Protein AF-A0A8J7PMV4-F1 (afdb_monomer)

Foldseek 3Di:
DAAEDEDEPDDPLLVVLVVCLVVLNHQYYEYEEQADPCSCVSNVSVV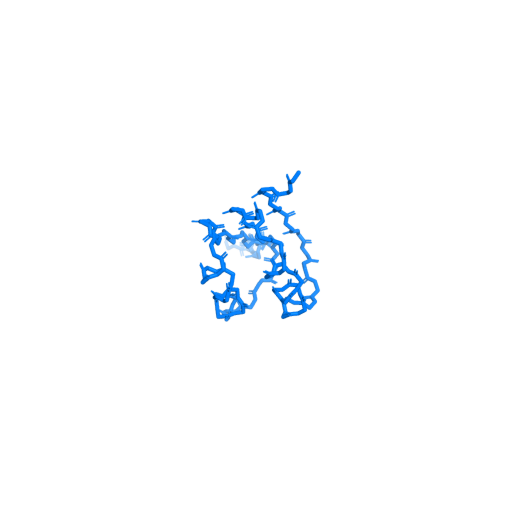VSHHNYYHYHYPDPPDDPPDD

Radius of gyration: 14.12 Å; Cα contacts (8 Å, |Δi|>4): 84; chains: 1; bounding box: 34×24×47 Å

Mean predicted aligned error: 6.84 Å

pLDDT: mean 83.57, std 15.37, range [38.81, 95.12]

Secondary structure (DSSP, 8-state):
---EEEEES-S-HHHHHHHHTT-TT--EEEEEES--TTHHHHHHHHHHTT--EEEEEE----------

Sequence (68 aa):
MLKNLILSETGDLSLLARTLISCKSLEKLTLIGDLPDNIFEIFLPLLDAGLKHFGTQIKKKPASILNF

Solvent-accessible surface area (backbone atoms only — not comparable to full-atom values): 4192 Å² total; per-residue (Å²): 133,64,38,70,46,78,47,64,71,74,76,68,57,61,63,48,36,63,57,51,53,72,43,75,58,35,36,32,42,33,44,34,28,94,72,63,94,60,51,62,69,56,44,42,66,34,48,79,59,56,38,75,40,83,46,79,43,73,65,72,72,85,81,70,92,66,89,126

Structure (mmCIF, N/CA/C/O backbone):
data_AF-A0A8J7PMV4-F1
#
_entry.id   AF-A0A8J7PMV4-F1
#
loop_
_atom_site.group_PDB
_atom_site.id
_atom_site.type_symbol
_atom_site.label_atom_id
_atom_site.label_alt_id
_atom_site.label_comp_id
_atom_site.label_asym_id
_atom_site.label_entity_id
_atom_site.label_seq_id
_atom_site.pdbx_PDB_ins_code
_atom_site.Cartn_x
_atom_site.Cartn_y
_atom_site.Cartn_z
_atom_site.occupancy
_atom_site.B_iso_or_equiv
_atom_site.auth_seq_id
_atom_site.auth_comp_id
_atom_site.auth_asym_id
_atom_site.auth_atom_id
_atom_site.pdbx_PDB_model_num
ATOM 1 N N . MET A 1 1 ? 2.838 0.564 17.772 1.00 77.75 1 MET A N 1
ATOM 2 C CA . MET A 1 1 ? 1.826 0.537 16.689 1.00 77.75 1 MET A CA 1
ATOM 3 C C . MET A 1 1 ? 2.449 1.081 15.416 1.00 77.75 1 MET A C 1
ATOM 5 O O . MET A 1 1 ? 3.102 2.117 15.486 1.00 77.75 1 MET A O 1
ATOM 9 N N . LEU A 1 2 ? 2.276 0.392 14.285 1.00 83.94 2 LEU A N 1
ATOM 10 C CA . LEU A 1 2 ? 2.793 0.831 12.986 1.00 83.94 2 LEU A CA 1
ATOM 11 C C . LEU A 1 2 ? 1.820 1.843 12.371 1.00 83.94 2 LEU A C 1
ATOM 13 O O . LEU A 1 2 ? 0.668 1.497 12.130 1.00 83.94 2 LEU A O 1
ATOM 17 N N . LYS A 1 3 ? 2.282 3.077 12.146 1.00 92.00 3 LYS A N 1
ATOM 18 C CA . LYS A 1 3 ? 1.466 4.167 11.578 1.00 92.00 3 LYS A CA 1
ATOM 19 C C . LYS A 1 3 ? 1.853 4.551 10.157 1.00 92.00 3 LYS A C 1
ATOM 21 O O . LYS A 1 3 ? 1.002 4.984 9.393 1.00 92.00 3 LYS A O 1
ATOM 26 N N . ASN A 1 4 ? 3.127 4.405 9.814 1.00 94.56 4 ASN A N 1
ATOM 27 C CA . ASN A 1 4 ? 3.669 4.790 8.519 1.00 94.56 4 ASN A CA 1
ATOM 28 C C . ASN A 1 4 ? 4.467 3.613 7.975 1.00 94.56 4 ASN A C 1
ATOM 30 O O . ASN A 1 4 ? 5.292 3.057 8.702 1.00 94.56 4 ASN A O 1
ATOM 34 N N . LEU A 1 5 ? 4.230 3.256 6.719 1.00 93.19 5 LEU A N 1
ATOM 35 C CA . LEU A 1 5 ? 4.925 2.173 6.046 1.00 93.19 5 LEU A CA 1
ATOM 36 C C . LEU A 1 5 ? 5.401 2.646 4.675 1.00 93.19 5 LEU A C 1
ATOM 38 O O . LEU A 1 5 ? 4.627 3.195 3.896 1.00 93.19 5 LEU A O 1
ATOM 42 N N . ILE A 1 6 ? 6.683 2.434 4.394 1.00 93.00 6 ILE A N 1
ATOM 43 C CA . ILE A 1 6 ? 7.282 2.682 3.085 1.00 93.00 6 ILE A CA 1
ATOM 44 C C . ILE A 1 6 ? 7.838 1.352 2.603 1.00 93.00 6 ILE A C 1
ATOM 46 O O . ILE A 1 6 ? 8.628 0.728 3.311 1.00 93.00 6 ILE A O 1
ATOM 50 N N . LEU A 1 7 ? 7.412 0.915 1.424 1.00 90.56 7 LEU A N 1
ATOM 51 C CA . LEU A 1 7 ? 7.858 -0.332 0.816 1.00 90.56 7 LEU A CA 1
ATOM 52 C C . LEU A 1 7 ? 8.455 -0.042 -0.553 1.00 90.56 7 LEU A C 1
ATOM 54 O O . LEU A 1 7 ? 7.875 0.698 -1.343 1.00 90.56 7 LEU A O 1
ATOM 58 N N . SER A 1 8 ? 9.611 -0.638 -0.816 1.00 88.62 8 SER A N 1
ATOM 59 C CA . SER A 1 8 ? 10.253 -0.646 -2.127 1.00 88.62 8 SER A CA 1
ATOM 60 C C . SER A 1 8 ? 10.210 -2.063 -2.679 1.00 88.62 8 SER A C 1
ATOM 62 O O . SER A 1 8 ? 10.382 -2.998 -1.904 1.00 88.62 8 SER A O 1
ATOM 64 N N . GLU A 1 9 ? 10.037 -2.213 -3.994 1.00 70.62 9 GLU A N 1
ATOM 65 C CA . GLU A 1 9 ? 10.097 -3.518 -4.683 1.00 70.62 9 GLU A CA 1
ATOM 66 C C . GLU A 1 9 ? 9.143 -4.548 -4.067 1.00 70.62 9 GLU A C 1
ATOM 68 O O . GLU A 1 9 ? 9.512 -5.614 -3.577 1.00 70.62 9 GLU A O 1
ATOM 73 N N . THR A 1 10 ? 7.870 -4.189 -4.063 1.00 69.94 10 THR A N 1
ATOM 74 C CA . THR A 1 10 ? 6.802 -5.051 -3.577 1.00 69.94 10 THR A CA 1
ATOM 75 C C . THR A 1 10 ? 6.507 -6.153 -4.587 1.00 69.94 10 THR A C 1
ATOM 77 O O . THR A 1 10 ? 6.272 -5.854 -5.754 1.00 69.94 10 THR A O 1
ATOM 80 N N . GLY A 1 11 ? 6.504 -7.407 -4.124 1.00 81.06 11 GLY A N 1
ATOM 81 C CA . GLY A 1 11 ? 6.086 -8.573 -4.906 1.00 81.06 11 GLY A CA 1
ATOM 82 C C . GLY A 1 11 ? 4.578 -8.575 -5.172 1.00 81.06 11 GLY A C 1
ATOM 83 O O . GLY A 1 11 ? 4.049 -7.690 -5.833 1.00 81.06 11 GLY A O 1
ATOM 84 N N . ASP A 1 12 ? 3.855 -9.563 -4.644 1.00 90.56 12 ASP A N 1
ATOM 85 C CA . ASP A 1 12 ? 2.398 -9.618 -4.803 1.00 90.56 12 ASP A CA 1
ATOM 86 C C . ASP A 1 12 ? 1.705 -8.483 -4.022 1.00 90.56 12 ASP A C 1
ATOM 88 O O . ASP A 1 12 ? 1.505 -8.539 -2.804 1.00 90.56 12 ASP A O 1
ATOM 92 N N . LEU A 1 13 ? 1.330 -7.435 -4.756 1.00 91.00 13 LEU A N 1
ATOM 93 C CA . LEU A 1 13 ? 0.636 -6.253 -4.251 1.00 91.00 13 LEU A CA 1
ATOM 94 C C . LEU A 1 13 ? -0.753 -6.573 -3.684 1.00 91.00 13 LEU A C 1
ATOM 96 O O . LEU A 1 13 ? -1.188 -5.920 -2.735 1.00 91.00 13 LEU A O 1
ATOM 100 N N . SER A 1 14 ? -1.433 -7.591 -4.217 1.00 90.94 14 SER A N 1
ATOM 101 C CA . SER A 1 14 ? -2.763 -7.992 -3.746 1.00 90.94 14 SER A CA 1
ATOM 102 C C . SER A 1 14 ? -2.669 -8.668 -2.382 1.00 90.94 14 SER A C 1
ATOM 104 O O . SER A 1 14 ? -3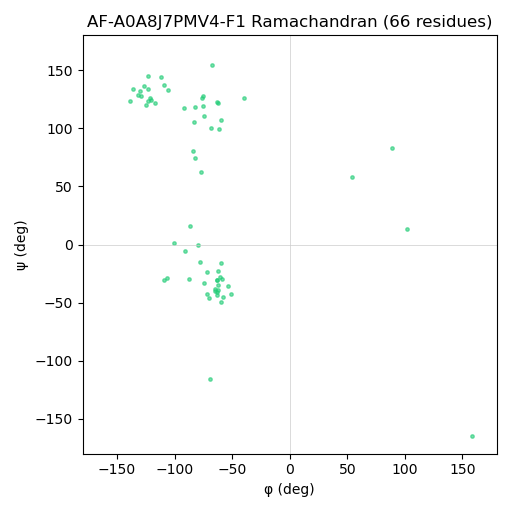.457 -8.380 -1.475 1.00 90.94 14 SER A O 1
ATOM 106 N N . LEU A 1 15 ? -1.672 -9.540 -2.209 1.00 91.75 15 LEU A N 1
ATOM 107 C CA . LEU A 1 15 ? -1.378 -10.154 -0.915 1.00 91.75 15 LEU A CA 1
ATOM 108 C C . LEU A 1 15 ? -0.952 -9.100 0.115 1.00 91.75 15 LEU A C 1
ATOM 110 O O . LEU A 1 15 ? -1.393 -9.139 1.270 1.00 91.75 15 LEU A O 1
ATOM 114 N N . LEU A 1 16 ? -0.134 -8.134 -0.306 1.00 92.00 16 LEU A N 1
ATOM 115 C CA . LEU A 1 16 ? 0.271 -7.019 0.540 1.00 92.00 16 LEU A CA 1
ATOM 116 C C . LEU A 1 16 ? -0.942 -6.207 1.013 1.00 92.00 16 LEU A C 1
ATOM 118 O O . LEU A 1 16 ? -1.089 -5.994 2.216 1.00 92.00 16 LEU A O 1
ATOM 122 N N . ALA A 1 17 ? -1.838 -5.811 0.107 1.00 91.69 17 ALA A N 1
ATOM 123 C CA . ALA A 1 17 ? -3.042 -5.062 0.458 1.00 91.69 17 ALA A CA 1
ATOM 124 C C . ALA A 1 17 ? -3.916 -5.819 1.477 1.00 91.69 17 ALA A C 1
ATOM 126 O O . ALA A 1 17 ? -4.315 -5.255 2.498 1.00 91.69 17 ALA A O 1
ATOM 127 N N . ARG A 1 18 ? -4.129 -7.128 1.271 1.00 91.88 18 ARG A N 1
ATOM 128 C CA . ARG A 1 18 ? -4.857 -7.993 2.222 1.00 91.88 18 ARG A CA 1
ATOM 129 C C . ARG A 1 18 ? -4.176 -8.098 3.583 1.00 91.88 18 ARG A C 1
ATOM 131 O O . ARG A 1 18 ? -4.852 -8.196 4.601 1.00 91.88 18 ARG A O 1
ATOM 138 N N . THR A 1 19 ? -2.851 -8.080 3.621 1.00 91.12 19 THR A N 1
ATOM 139 C CA . THR A 1 19 ? -2.107 -8.107 4.886 1.00 91.12 19 THR A CA 1
ATOM 140 C C . THR A 1 19 ? -2.272 -6.781 5.625 1.00 91.12 19 THR A C 1
ATOM 142 O O . THR A 1 19 ? -2.588 -6.751 6.816 1.00 91.12 19 THR A O 1
ATOM 145 N N . LEU A 1 20 ? -2.124 -5.671 4.903 1.00 92.38 20 LEU A N 1
ATOM 146 C CA . LEU A 1 20 ? -2.184 -4.328 5.468 1.00 92.38 20 LEU A CA 1
ATOM 147 C C . LE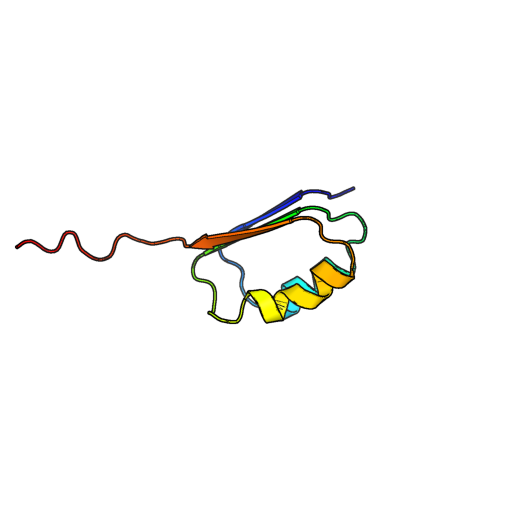U A 1 20 ? -3.595 -3.904 5.886 1.00 92.38 20 LEU A C 1
ATOM 149 O O . LEU A 1 20 ? -3.714 -3.096 6.802 1.00 92.38 20 LEU A O 1
ATOM 153 N N . ILE A 1 21 ? -4.658 -4.482 5.316 1.00 91.00 21 ILE A N 1
ATOM 154 C CA . ILE A 1 21 ? -6.036 -4.201 5.760 1.00 91.00 21 ILE A CA 1
ATOM 155 C C . ILE A 1 21 ? -6.268 -4.591 7.230 1.00 91.00 21 ILE A C 1
ATOM 157 O O . ILE A 1 21 ? -7.079 -3.988 7.929 1.00 91.00 21 ILE A O 1
ATOM 161 N N . SER A 1 22 ? -5.517 -5.580 7.728 1.00 90.12 22 SER A N 1
ATOM 162 C CA . SER A 1 22 ? -5.573 -6.001 9.132 1.00 90.12 22 SER A CA 1
ATOM 163 C C . SER A 1 22 ? -4.800 -5.048 10.055 1.00 90.12 22 SER A C 1
ATOM 165 O O . SER A 1 22 ? -4.995 -5.055 11.273 1.00 90.12 22 SER A O 1
ATOM 167 N N . CYS A 1 23 ? -3.942 -4.186 9.501 1.00 90.81 23 CYS A N 1
ATOM 168 C CA . CYS A 1 23 ? -3.172 -3.195 10.245 1.00 90.81 23 CYS A CA 1
ATOM 169 C C . CYS A 1 23 ? -4.011 -1.941 10.536 1.00 90.81 23 CYS A C 1
ATOM 171 O O . CYS A 1 23 ? -3.770 -0.876 9.974 1.00 90.81 23 CYS A O 1
ATOM 173 N N . LYS A 1 24 ? -4.945 -2.032 11.491 1.00 86.12 24 LYS A N 1
ATOM 174 C CA . LYS A 1 24 ? -5.863 -0.928 11.852 1.00 86.12 24 LYS A CA 1
ATOM 175 C C . LYS A 1 24 ? -5.197 0.369 12.331 1.00 86.12 24 LYS A C 1
ATOM 177 O O . LYS A 1 24 ? -5.857 1.396 12.419 1.00 86.12 24 LYS A O 1
ATOM 182 N N . SER A 1 25 ? -3.916 0.328 12.695 1.00 92.44 25 SER A N 1
ATOM 183 C CA . SER A 1 25 ? -3.163 1.520 13.102 1.00 92.44 25 SER A CA 1
ATOM 184 C C . SER A 1 25 ? -2.446 2.221 11.948 1.00 92.44 25 SER A C 1
ATOM 186 O O . SER A 1 25 ? -1.815 3.250 12.193 1.00 92.44 25 SER A O 1
ATOM 188 N N . LEU A 1 26 ? -2.467 1.657 10.735 1.00 93.62 26 LEU A N 1
ATOM 189 C CA . LEU A 1 26 ? -1.738 2.192 9.591 1.00 93.62 26 LEU A CA 1
ATOM 190 C C . LEU A 1 26 ? -2.450 3.434 9.046 1.00 93.62 26 LEU A C 1
ATOM 192 O O . LEU A 1 26 ? -3.586 3.371 8.595 1.00 93.62 26 LEU A O 1
ATOM 196 N N . GLU A 1 27 ? -1.759 4.568 9.069 1.00 95.12 27 GLU A N 1
ATOM 197 C CA . GLU A 1 27 ? -2.288 5.855 8.615 1.00 95.12 27 GLU A CA 1
ATOM 198 C C . GLU A 1 27 ? -1.677 6.277 7.271 1.00 95.12 27 GLU A C 1
ATOM 200 O O . GLU A 1 27 ? -2.326 6.995 6.508 1.00 95.12 27 GLU A O 1
ATOM 205 N N . LYS A 1 28 ? -0.441 5.851 6.967 1.00 94.94 28 LYS A N 1
ATOM 206 C CA . LYS A 1 28 ? 0.279 6.222 5.738 1.00 94.94 28 LYS A CA 1
ATOM 207 C C . LYS A 1 28 ? 0.979 5.032 5.093 1.00 94.94 28 LYS A C 1
ATOM 209 O O . LYS A 1 28 ? 1.705 4.305 5.774 1.00 94.94 28 LYS A O 1
ATOM 214 N N . LEU A 1 29 ? 0.827 4.899 3.779 1.00 94.31 29 LEU A N 1
ATOM 215 C CA . LEU A 1 29 ? 1.505 3.904 2.953 1.00 94.31 29 LEU A CA 1
ATOM 216 C C . LEU A 1 29 ? 2.154 4.587 1.749 1.00 94.31 29 LEU A C 1
ATOM 218 O O . LEU A 1 29 ? 1.474 5.288 1.004 1.00 94.31 29 LEU A O 1
ATOM 222 N N . THR A 1 30 ? 3.444 4.337 1.538 1.00 94.06 30 THR A N 1
ATOM 223 C CA . THR A 1 30 ? 4.159 4.739 0.322 1.00 94.06 30 THR A CA 1
ATOM 224 C C . THR A 1 30 ? 4.742 3.513 -0.365 1.00 94.06 30 THR A C 1
ATOM 226 O O . THR A 1 30 ? 5.499 2.767 0.255 1.00 94.06 30 THR A O 1
ATOM 229 N N . LEU A 1 31 ? 4.429 3.327 -1.645 1.00 92.56 31 LEU A N 1
ATOM 230 C CA . LEU A 1 31 ? 4.998 2.271 -2.480 1.00 92.56 31 LEU A CA 1
ATOM 231 C C . LEU A 1 31 ? 6.009 2.858 -3.459 1.00 92.56 31 LEU A C 1
ATOM 233 O O . LEU A 1 31 ? 5.736 3.869 -4.106 1.00 92.56 31 LEU A O 1
ATOM 237 N N . ILE A 1 32 ? 7.175 2.232 -3.562 1.00 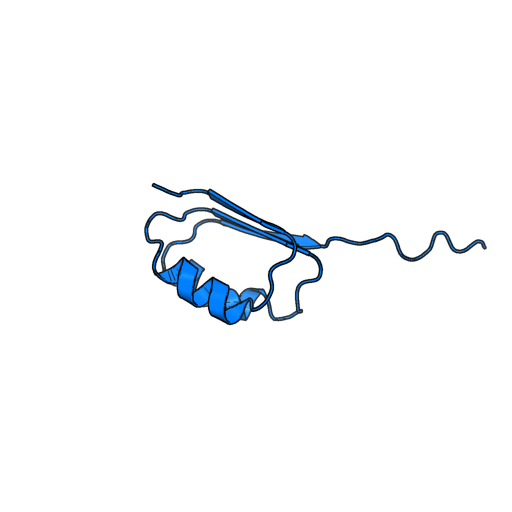91.06 32 ILE A N 1
ATOM 238 C CA . ILE A 1 32 ? 8.271 2.660 -4.428 1.00 91.06 32 ILE A CA 1
ATOM 239 C C . ILE A 1 32 ? 8.629 1.512 -5.369 1.00 91.06 32 ILE A C 1
ATOM 241 O O . ILE A 1 32 ? 8.968 0.418 -4.918 1.00 91.06 32 ILE A O 1
ATOM 245 N N 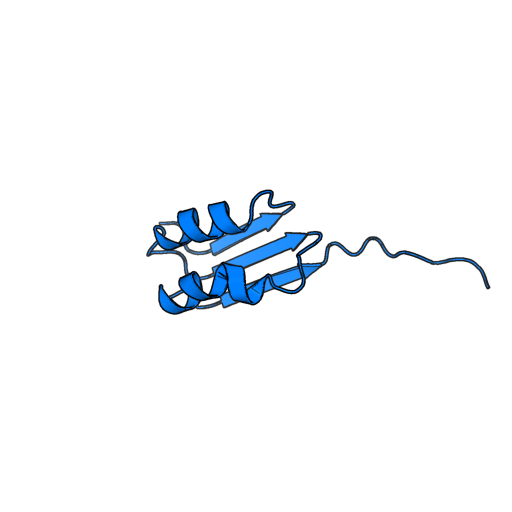. GLY A 1 33 ? 8.594 1.738 -6.677 1.00 87.69 33 GLY A N 1
ATOM 246 C CA . GLY A 1 33 ? 8.941 0.679 -7.623 1.00 87.69 33 GLY A CA 1
ATOM 247 C C . GLY A 1 33 ? 8.374 0.877 -9.013 1.00 87.69 33 GLY A C 1
ATOM 248 O O . GLY A 1 33 ? 7.949 1.975 -9.374 1.00 87.69 33 GLY A O 1
ATOM 249 N N . ASP A 1 34 ? 8.408 -0.209 -9.773 1.00 85.75 34 ASP A N 1
ATOM 250 C CA . ASP A 1 34 ? 7.599 -0.370 -10.972 1.00 85.75 34 ASP A CA 1
ATOM 251 C C . ASP A 1 34 ? 6.220 -0.862 -10.519 1.00 85.75 34 ASP A C 1
ATOM 253 O O . ASP A 1 34 ? 6.086 -1.973 -10.004 1.00 85.75 34 ASP A O 1
ATOM 257 N N . LEU A 1 35 ? 5.235 0.032 -10.552 1.00 86.62 35 LEU A N 1
ATOM 258 C CA . LEU A 1 35 ? 3.898 -0.212 -10.019 1.00 86.62 35 LEU A CA 1
ATOM 259 C C . LEU A 1 35 ? 2.929 -0.341 -11.194 1.00 86.62 35 LEU A C 1
ATOM 261 O O . LEU A 1 35 ? 3.019 0.462 -12.122 1.00 86.62 35 LEU A O 1
ATOM 265 N N . PRO A 1 36 ? 1.998 -1.306 -11.163 1.00 87.69 36 PRO A N 1
ATOM 266 C CA . PRO A 1 36 ? 1.021 -1.461 -12.229 1.00 87.69 36 PRO A CA 1
ATOM 267 C C . PRO A 1 36 ? 0.050 -0.274 -12.259 1.00 87.69 36 PRO A C 1
ATOM 269 O O . PRO A 1 36 ? -0.226 0.345 -11.229 1.00 87.69 36 PRO A O 1
ATOM 272 N N . ASP A 1 37 ? -0.530 -0.001 -13.427 1.00 86.88 37 ASP A N 1
ATOM 273 C CA . ASP A 1 37 ? -1.462 1.121 -13.621 1.00 86.88 37 ASP A CA 1
ATOM 274 C C . ASP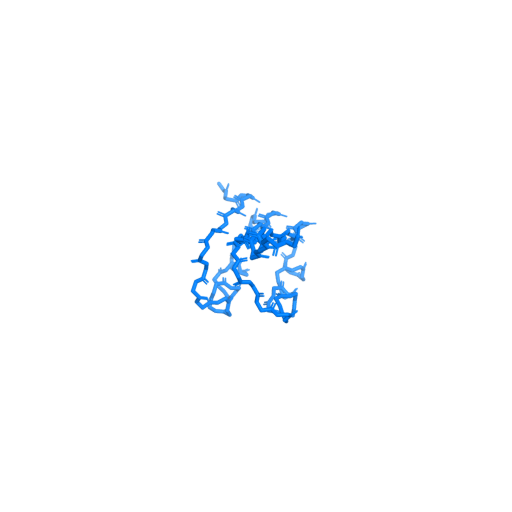 A 1 37 ? -2.689 1.046 -12.693 1.00 86.88 37 ASP A C 1
ATOM 276 O O . ASP A 1 37 ? -3.222 2.068 -12.264 1.00 86.88 37 ASP A O 1
ATOM 280 N N . ASN A 1 38 ? -3.104 -0.167 -12.312 1.00 90.12 38 ASN A N 1
ATOM 281 C CA . ASN A 1 38 ? -4.230 -0.410 -11.410 1.00 90.12 38 ASN A CA 1
ATOM 282 C C . ASN A 1 38 ? -3.853 -0.393 -9.915 1.00 90.12 38 ASN A C 1
ATOM 284 O O . ASN A 1 38 ? -4.629 -0.860 -9.079 1.00 90.12 38 ASN A O 1
ATOM 288 N N . ILE A 1 39 ? -2.685 0.145 -9.539 1.00 90.88 39 ILE A N 1
ATOM 289 C CA . ILE A 1 39 ? -2.219 0.164 -8.144 1.00 90.88 39 ILE A CA 1
ATOM 290 C C . ILE A 1 39 ? -3.245 0.775 -7.179 1.00 90.88 39 ILE A C 1
ATOM 292 O O . ILE A 1 39 ? -3.402 0.302 -6.056 1.00 90.88 39 ILE A O 1
ATOM 296 N N . PHE A 1 40 ? -3.982 1.797 -7.612 1.00 89.69 40 PHE A N 1
ATOM 297 C CA . PHE A 1 40 ? -4.992 2.438 -6.776 1.00 89.69 40 PHE A CA 1
ATOM 298 C C . PHE A 1 40 ? -6.153 1.491 -6.441 1.00 89.69 40 PHE A C 1
ATOM 300 O O . PHE A 1 40 ? -6.597 1.452 -5.298 1.00 89.69 40 PHE A O 1
ATOM 307 N N . GLU A 1 41 ? -6.599 0.678 -7.401 1.00 93.06 41 GLU A N 1
ATOM 308 C CA . GLU A 1 41 ? -7.673 -0.303 -7.200 1.00 93.06 41 GLU A CA 1
ATOM 309 C C . GLU A 1 41 ? -7.256 -1.395 -6.211 1.00 93.06 41 GLU A C 1
ATOM 311 O O . GLU A 1 41 ? -8.044 -1.798 -5.357 1.00 93.06 41 GLU A O 1
ATOM 316 N N . ILE A 1 42 ? -5.991 -1.826 -6.273 1.00 92.69 42 ILE A N 1
ATOM 317 C CA . ILE A 1 42 ? -5.440 -2.843 -5.368 1.00 92.69 42 ILE A CA 1
ATOM 318 C C . ILE A 1 42 ? -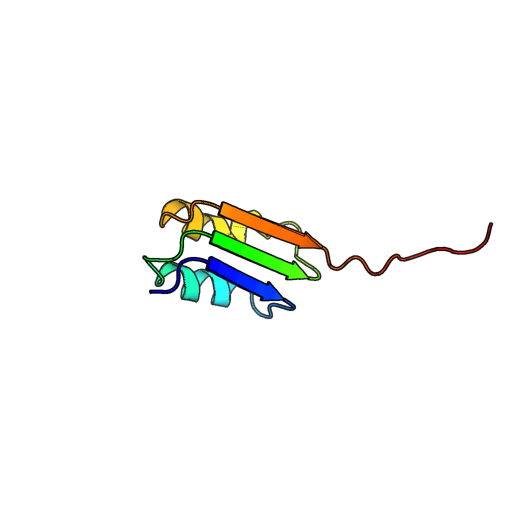5.478 -2.363 -3.907 1.00 92.69 42 ILE A C 1
ATOM 320 O O . ILE A 1 42 ? -5.776 -3.149 -3.006 1.00 92.69 42 ILE A O 1
ATOM 324 N N . PHE A 1 43 ? -5.195 -1.078 -3.663 1.00 92.75 43 PHE A N 1
ATOM 325 C CA . PHE A 1 43 ? -5.116 -0.502 -2.313 1.00 92.75 43 PHE A CA 1
ATOM 326 C C . PHE A 1 43 ? -6.362 0.285 -1.886 1.00 92.75 43 PHE A C 1
ATOM 328 O O . PHE A 1 43 ? -6.407 0.762 -0.751 1.00 92.75 43 PHE A O 1
ATOM 335 N N . LEU A 1 44 ? -7.398 0.357 -2.727 1.00 91.44 44 LEU A N 1
ATOM 336 C CA . LEU A 1 44 ? -8.681 0.984 -2.400 1.00 91.44 44 LEU A CA 1
ATOM 337 C C . LEU A 1 44 ? -9.278 0.472 -1.072 1.00 91.44 44 LEU A C 1
ATOM 339 O O . LEU A 1 44 ? -9.653 1.305 -0.246 1.00 91.44 44 LEU A O 1
ATOM 343 N N . PRO A 1 45 ? -9.258 -0.844 -0.760 1.00 92.25 45 PRO A N 1
ATOM 344 C CA . PRO A 1 45 ? -9.786 -1.340 0.513 1.00 92.25 45 PRO A CA 1
ATOM 345 C C . PRO A 1 45 ? -9.057 -0.805 1.755 1.00 92.25 45 PRO A C 1
ATOM 347 O O . PRO A 1 45 ? -9.619 -0.814 2.848 1.00 92.25 45 PRO A O 1
ATOM 350 N N . LEU A 1 46 ? -7.802 -0.350 1.628 1.00 90.69 46 LEU A N 1
ATOM 351 C CA . LEU A 1 46 ? -7.093 0.270 2.750 1.00 90.69 46 LEU A CA 1
ATOM 352 C C . LEU A 1 46 ? -7.601 1.686 3.024 1.00 90.69 46 LEU A C 1
ATOM 354 O O . LEU A 1 46 ? -7.610 2.100 4.182 1.00 90.69 46 LEU A O 1
ATOM 358 N N . LEU A 1 47 ? -8.011 2.421 1.987 1.00 87.44 47 LEU A N 1
ATOM 359 C CA . LEU A 1 47 ? -8.624 3.741 2.150 1.00 87.44 47 LEU A CA 1
ATOM 360 C C . LEU A 1 47 ? -9.938 3.605 2.927 1.00 87.44 47 LEU A C 1
ATOM 362 O O . LEU A 1 47 ? -10.136 4.316 3.913 1.00 87.44 47 LEU A O 1
ATOM 366 N N . ASP A 1 48 ? -10.751 2.602 2.585 1.00 87.50 48 ASP A N 1
ATOM 367 C CA . ASP A 1 48 ? -11.974 2.261 3.327 1.00 87.50 48 ASP A CA 1
ATOM 368 C C . ASP A 1 48 ? -11.680 1.816 4.771 1.00 87.50 48 ASP A C 1
ATOM 370 O O . ASP A 1 48 ? -12.465 2.065 5.687 1.00 87.50 48 ASP A O 1
ATOM 374 N N . ALA A 1 49 ? -10.520 1.193 5.002 1.00 88.12 49 ALA A N 1
ATOM 375 C CA . ALA A 1 49 ? -10.065 0.770 6.326 1.00 88.12 49 ALA A CA 1
ATOM 376 C C . ALA A 1 49 ? -9.454 1.904 7.179 1.00 88.12 49 ALA A C 1
ATOM 378 O O . ALA A 1 49 ? -9.063 1.656 8.324 1.00 88.12 49 ALA A O 1
ATOM 379 N N . GLY A 1 50 ? -9.385 3.138 6.665 1.00 88.38 50 GLY A N 1
ATOM 380 C CA . GLY A 1 50 ? -8.918 4.314 7.408 1.00 88.38 50 GLY A CA 1
ATOM 381 C C . GLY A 1 50 ? -7.484 4.757 7.107 1.00 88.38 50 GLY A C 1
ATOM 382 O O . GLY A 1 50 ? -6.937 5.586 7.845 1.00 88.38 50 GLY A O 1
ATOM 383 N N . LEU A 1 51 ? -6.869 4.249 6.034 1.00 92.75 51 LEU A N 1
ATOM 384 C CA . LEU A 1 51 ? -5.608 4.781 5.526 1.00 92.75 51 LEU A CA 1
ATOM 385 C C . LEU A 1 51 ? -5.816 6.237 5.085 1.00 92.75 51 LEU A C 1
ATOM 387 O O . LEU A 1 51 ? -6.628 6.532 4.213 1.00 92.75 51 LEU A O 1
ATOM 391 N N . LYS A 1 52 ? -5.060 7.161 5.679 1.00 92.94 52 LYS A N 1
ATOM 392 C CA . LYS A 1 52 ? -5.207 8.604 5.433 1.00 92.94 52 LYS A CA 1
ATOM 393 C C . LYS A 1 52 ? -4.386 9.084 4.245 1.00 92.94 52 LYS A C 1
ATOM 395 O O . LYS A 1 52 ? -4.736 10.076 3.614 1.00 92.94 52 LYS A O 1
ATOM 400 N N . HIS A 1 53 ? -3.262 8.423 3.978 1.00 92.25 53 HIS A N 1
ATOM 401 C CA . HIS A 1 53 ? -2.349 8.811 2.912 1.00 92.25 53 HIS A CA 1
ATOM 402 C C . HIS A 1 53 ? -1.835 7.586 2.161 1.00 92.25 53 HIS A C 1
ATOM 404 O O . HIS A 1 53 ? -1.202 6.709 2.753 1.00 92.25 53 HIS A O 1
ATOM 410 N N . PHE A 1 54 ? -2.056 7.578 0.849 1.00 92.25 54 PHE A N 1
ATOM 411 C CA . PHE A 1 54 ? -1.474 6.619 -0.079 1.00 92.25 54 PHE A CA 1
ATOM 412 C C . PHE A 1 54 ? -0.575 7.361 -1.069 1.00 92.25 54 PHE A C 1
ATOM 414 O O . PHE A 1 54 ? -1.018 8.295 -1.735 1.00 92.25 54 PHE A O 1
ATOM 421 N N . GLY A 1 55 ? 0.698 6.982 -1.119 1.00 91.38 55 GLY A N 1
ATOM 422 C CA . GLY A 1 55 ? 1.696 7.570 -2.000 1.00 91.38 55 GLY A CA 1
ATOM 423 C C . GLY A 1 55 ? 2.345 6.520 -2.889 1.00 91.38 55 GLY A C 1
ATOM 424 O O . GLY A 1 55 ? 2.600 5.394 -2.467 1.00 91.38 55 GLY A O 1
ATOM 425 N N . THR A 1 56 ? 2.675 6.911 -4.111 1.00 89.06 56 THR A N 1
ATOM 426 C CA . THR A 1 56 ? 3.431 6.083 -5.051 1.00 89.06 56 THR A CA 1
ATOM 427 C C . THR A 1 56 ? 4.635 6.863 -5.551 1.00 89.06 56 THR A C 1
ATOM 429 O O . THR A 1 56 ? 4.513 8.039 -5.897 1.00 89.06 56 THR A O 1
ATOM 432 N N . GLN A 1 57 ? 5.795 6.222 -5.617 1.00 88.00 57 GLN A N 1
ATOM 433 C CA . GLN A 1 57 ? 6.981 6.769 -6.264 1.00 88.00 57 GLN A CA 1
ATOM 434 C C . GLN A 1 57 ? 7.469 5.774 -7.305 1.00 88.00 57 GLN A C 1
ATOM 436 O O . GLN A 1 57 ? 7.816 4.636 -6.994 1.00 88.00 57 GLN A O 1
ATOM 441 N N . ILE A 1 58 ? 7.502 6.209 -8.559 1.00 77.81 58 ILE A N 1
ATOM 442 C CA . ILE A 1 58 ? 8.004 5.366 -9.635 1.00 77.81 58 ILE A CA 1
ATOM 443 C C . ILE A 1 58 ? 9.523 5.356 -9.527 1.00 77.81 58 ILE A C 1
ATOM 445 O O . ILE A 1 58 ? 10.158 6.416 -9.552 1.00 77.81 58 ILE A O 1
ATOM 449 N N . LYS A 1 59 ? 10.123 4.169 -9.456 1.00 68.25 59 LYS A N 1
ATOM 450 C CA . LYS A 1 59 ? 11.578 4.013 -9.555 1.00 68.25 59 LYS A CA 1
ATOM 451 C C . LYS A 1 59 ? 11.966 4.154 -11.033 1.00 68.25 59 LYS A C 1
ATOM 453 O O . LYS A 1 59 ? 12.426 3.205 -11.656 1.00 68.25 59 LYS A O 1
ATOM 458 N N . LYS A 1 60 ? 11.723 5.324 -11.644 1.00 57.41 60 LYS A N 1
ATOM 459 C CA . LYS A 1 60 ? 12.192 5.598 -13.008 1.00 57.41 60 LYS A CA 1
ATOM 460 C C . LYS A 1 60 ? 13.711 5.474 -12.993 1.00 57.41 60 LYS A C 1
ATOM 462 O O . LYS A 1 60 ? 14.409 6.363 -12.512 1.00 57.41 60 LYS A O 1
ATOM 467 N N . LYS A 1 61 ? 14.235 4.397 -13.5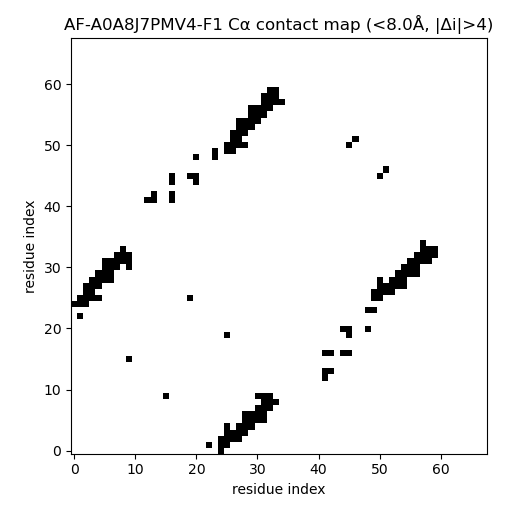76 1.00 49.91 61 LYS A N 1
ATOM 468 C CA . LYS A 1 61 ? 15.536 4.485 -14.232 1.00 49.91 61 LYS A CA 1
ATOM 469 C C . LYS A 1 61 ? 15.316 5.486 -15.373 1.00 49.91 61 LYS A C 1
ATOM 471 O O . LYS A 1 61 ? 14.385 5.265 -16.149 1.00 49.91 61 LYS A O 1
ATOM 476 N N . PRO A 1 62 ? 16.055 6.602 -15.469 1.00 44.12 62 PRO A N 1
ATOM 477 C CA . PRO A 1 62 ? 15.948 7.464 -16.635 1.00 44.12 62 PRO A CA 1
ATOM 478 C C . PRO A 1 62 ? 16.362 6.630 -17.850 1.00 44.12 62 PRO A C 1
ATOM 480 O O . PRO A 1 62 ? 17.541 6.368 -18.076 1.00 44.12 62 PRO A O 1
ATOM 483 N N . ALA A 1 63 ? 15.375 6.128 -18.586 1.00 51.25 63 ALA A N 1
ATOM 484 C CA . ALA A 1 63 ? 15.588 5.575 -19.902 1.00 51.25 63 ALA A CA 1
ATOM 485 C C . ALA A 1 63 ? 15.807 6.777 -20.822 1.00 51.25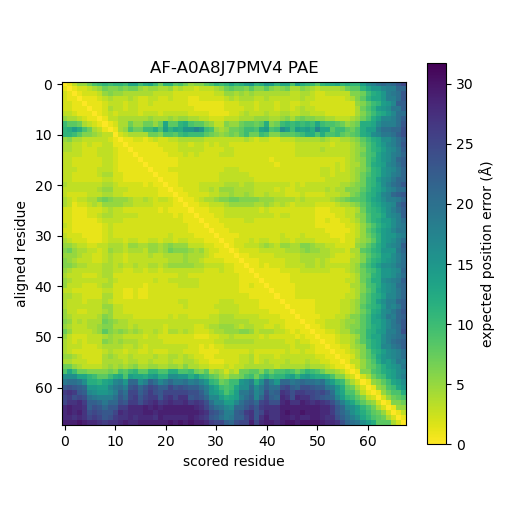 63 ALA A C 1
ATOM 487 O O . ALA A 1 63 ? 14.875 7.534 -21.081 1.00 51.25 63 ALA A O 1
ATOM 488 N N . SER A 1 64 ? 17.042 6.922 -21.301 1.00 51.62 64 SER A N 1
ATOM 489 C CA . SER A 1 64 ? 17.451 7.826 -22.384 1.00 51.62 64 SER A CA 1
ATOM 490 C C . SER A 1 64 ? 17.855 9.253 -21.976 1.00 51.62 64 SER A C 1
ATOM 492 O O . SER A 1 64 ? 17.126 10.213 -22.188 1.00 51.62 64 SER A O 1
ATOM 494 N N . ILE A 1 65 ? 19.112 9.421 -21.552 1.00 48.97 65 ILE A N 1
ATOM 495 C CA . ILE A 1 65 ? 19.996 10.288 -22.348 1.00 48.97 65 ILE A CA 1
ATOM 496 C C . ILE A 1 65 ? 20.524 9.364 -23.452 1.00 48.97 65 ILE A C 1
ATOM 498 O O . ILE A 1 65 ? 21.562 8.727 -23.304 1.00 48.97 65 ILE A O 1
ATOM 502 N N . LEU A 1 66 ? 19.717 9.155 -24.493 1.00 42.88 66 LEU A N 1
ATOM 503 C CA . LEU A 1 66 ? 20.222 8.652 -25.763 1.00 42.88 66 LEU A CA 1
ATOM 504 C C . LEU A 1 66 ? 20.542 9.905 -26.564 1.00 42.88 66 LEU A C 1
ATOM 506 O O . LEU A 1 66 ? 19.668 10.743 -26.769 1.00 42.88 66 LEU A O 1
ATOM 510 N N . ASN A 1 67 ? 21.825 10.036 -26.890 1.00 38.81 67 ASN A N 1
ATOM 511 C CA . ASN A 1 67 ? 22.405 11.093 -27.704 1.00 38.81 67 ASN A CA 1
ATOM 512 C C . ASN A 1 67 ? 21.500 11.455 -28.893 1.00 38.81 67 ASN A C 1
ATOM 514 O O . ASN A 1 67 ? 21.181 10.579 -29.699 1.00 38.81 67 ASN A O 1
ATOM 518 N N . PHE A 1 68 ? 21.167 12.738 -29.013 1.00 38.91 68 PHE A N 1
ATOM 519 C CA . PHE A 1 68 ? 20.867 13.402 -30.279 1.00 38.91 68 PHE A CA 1
ATOM 520 C C . PHE A 1 68 ? 21.798 14.603 -30.402 1.00 38.91 68 PHE A C 1
ATOM 522 O O . PHE A 1 68 ? 22.024 15.261 -29.359 1.00 38.91 68 PHE A O 1
#

Nearest PDB structures (foldseek):
  4imr-assembly1_A  TM=6.073E-01  e=8.586E-01  Agrobacterium fabrum str. C58
  4uy5-assembly1_A  TM=5.140E-01  e=1.124E+00  Mycolicibacterium smegmatis
  9av5-assembly1_A  TM=5.242E-01  e=1.575E+00  Homo sapiens
  1vl8-assembly1_B  TM=5.989E-01  e=3.306E+00  Thermotoga maritima MSB8
  2j07-assembly1_A  TM=4.112E-01  e=6.939E+00  Thermus thermophilus HB8

Organism: NCBI:txid244581